Protein AF-Q6B893-F1 (afdb_monomer_lite)

Sequence (66 aa):
MRALAIVIISLLLLECFYFVECRARKPVVRYKPTPYCRQPCDTLKQCGPPCPKCPRRYWSSQVCEK

Radius of gyration: 23.91 Å; chains: 1; bounding box: 44×22×61 Å

Foldseek 3Di:
DVVVVVVVVVVVVVVVVVVVVVPPDDPPPDDDDDPQFQAADPDQVSHDPPFSDQDPDPPDRRGGHD

Secondary structure (DSSP, 8-state):
-HHHHHHHHHHHHHHHHHHHHHTS----------SSTT-B-SSGGG-BTTB-B----TTS--B-B-

Structure (mmCIF, N/CA/C/O backbone):
data_AF-Q6B893-F1
#
_entry.id   AF-Q6B893-F1
#
loop_
_atom_site.group_PDB
_atom_site.id
_atom_site.type_symbol
_atom_site.label_atom_id
_atom_site.label_alt_id
_atom_site.label_comp_id
_atom_site.label_asym_id
_atom_site.label_entity_id
_atom_site.label_seq_id
_atom_site.pdbx_PDB_ins_code
_atom_site.Cartn_x
_atom_site.Cartn_y
_atom_site.Cartn_z
_atom_site.occupancy
_atom_site.B_iso_or_equiv
_atom_site.auth_seq_id
_atom_site.auth_comp_id
_atom_site.auth_asym_id
_atom_site.auth_atom_id
_atom_site.pdbx_PDB_model_num
ATOM 1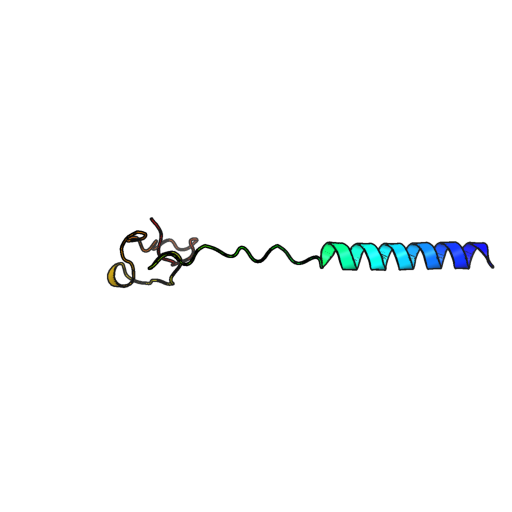 N N . MET A 1 1 ? 27.082 -9.387 -42.918 1.00 61.66 1 MET A N 1
ATOM 2 C CA . MET A 1 1 ? 27.564 -9.633 -41.536 1.00 61.66 1 MET A CA 1
ATOM 3 C C . MET A 1 1 ? 27.297 -8.454 -40.596 1.00 61.66 1 MET A C 1
ATOM 5 O O . MET A 1 1 ? 26.612 -8.652 -39.606 1.00 61.66 1 MET A O 1
ATOM 9 N N . ARG A 1 2 ? 27.760 -7.225 -40.896 1.00 77.38 2 ARG A N 1
ATOM 10 C CA . ARG A 1 2 ? 27.584 -6.060 -39.996 1.00 77.38 2 ARG A CA 1
ATOM 11 C C . ARG A 1 2 ? 26.127 -5.642 -39.751 1.00 77.38 2 ARG A C 1
ATOM 13 O O . ARG A 1 2 ? 25.783 -5.336 -38.620 1.00 77.38 2 ARG A O 1
ATOM 20 N N . ALA A 1 3 ? 25.270 -5.690 -40.772 1.00 84.12 3 ALA A N 1
ATOM 21 C CA . ALA A 1 3 ? 23.855 -5.329 -40.628 1.00 84.12 3 ALA A CA 1
ATOM 22 C C . ALA A 1 3 ? 23.103 -6.253 -39.651 1.00 84.12 3 ALA A C 1
ATOM 24 O O . ALA A 1 3 ? 22.375 -5.775 -38.791 1.00 84.12 3 ALA A O 1
ATOM 25 N N . LEU A 1 4 ? 23.349 -7.567 -39.727 1.00 89.62 4 LEU A N 1
ATOM 26 C CA . LEU A 1 4 ? 22.763 -8.542 -38.800 1.00 89.62 4 LEU A CA 1
ATOM 27 C C . LEU A 1 4 ? 23.216 -8.300 -37.357 1.00 89.62 4 LEU A C 1
ATOM 29 O O . LEU A 1 4 ? 22.392 -8.344 -36.451 1.00 89.62 4 LEU A O 1
ATOM 33 N N . ALA A 1 5 ? 24.496 -7.985 -37.145 1.00 90.75 5 ALA A N 1
ATOM 34 C CA . ALA A 1 5 ? 25.002 -7.656 -35.815 1.00 90.75 5 ALA A CA 1
ATOM 35 C C . ALA A 1 5 ? 24.312 -6.412 -35.233 1.00 90.75 5 ALA A C 1
ATOM 37 O O . ALA A 1 5 ? 23.921 -6.424 -34.072 1.00 90.75 5 ALA A O 1
ATOM 38 N N . ILE A 1 6 ? 24.101 -5.373 -36.048 1.00 92.00 6 ILE A N 1
ATOM 39 C CA . ILE A 1 6 ? 23.401 -4.153 -35.620 1.00 92.00 6 ILE A CA 1
ATOM 40 C C . ILE A 1 6 ? 21.956 -4.474 -35.219 1.00 92.00 6 ILE A C 1
ATOM 42 O O . ILE A 1 6 ? 21.534 -4.076 -34.140 1.00 92.00 6 ILE A O 1
ATOM 46 N N . VAL A 1 7 ? 21.228 -5.251 -36.029 1.00 94.00 7 VAL A N 1
ATOM 47 C CA . VAL A 1 7 ? 19.840 -5.650 -35.727 1.00 94.00 7 VAL A CA 1
ATOM 48 C C . VAL A 1 7 ? 19.753 -6.449 -34.423 1.00 94.00 7 VAL A C 1
ATOM 50 O O . VAL A 1 7 ? 18.885 -6.179 -33.595 1.00 94.00 7 VAL A O 1
ATOM 53 N N . ILE A 1 8 ? 20.673 -7.393 -34.209 1.00 94.31 8 ILE A N 1
ATOM 54 C CA . ILE A 1 8 ? 20.718 -8.201 -32.982 1.00 94.31 8 ILE A CA 1
ATOM 55 C C . ILE A 1 8 ? 21.012 -7.320 -31.761 1.00 94.31 8 ILE A C 1
ATOM 57 O O . ILE A 1 8 ? 20.342 -7.449 -30.739 1.00 94.31 8 ILE A O 1
ATOM 61 N N . ILE A 1 9 ? 21.968 -6.392 -31.867 1.00 94.69 9 ILE A N 1
ATOM 62 C CA . ILE A 1 9 ? 22.303 -5.462 -30.780 1.00 94.69 9 ILE A CA 1
ATOM 63 C C . ILE A 1 9 ? 21.107 -4.556 -30.455 1.00 94.69 9 ILE A C 1
ATOM 65 O O . ILE A 1 9 ? 20.801 -4.353 -29.282 1.00 94.69 9 ILE A O 1
ATOM 69 N N . SER A 1 10 ? 20.395 -4.047 -31.464 1.00 93.12 10 SER A N 1
ATOM 70 C CA . SER A 1 10 ? 19.194 -3.231 -31.256 1.00 93.12 10 SER A CA 1
ATOM 71 C C . SER A 1 10 ? 18.076 -4.001 -30.548 1.00 93.12 10 SER A C 1
ATOM 73 O O . SER A 1 10 ? 17.451 -3.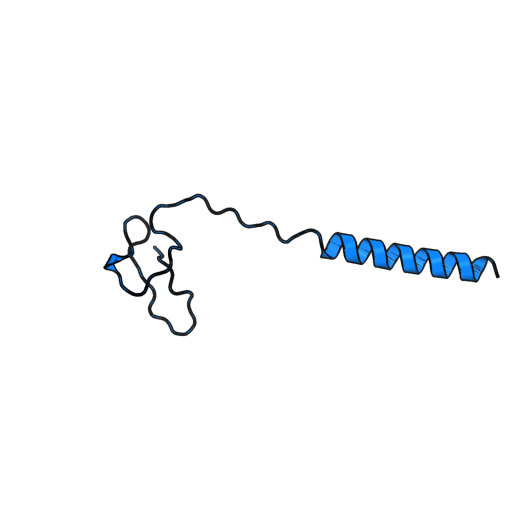451 -29.644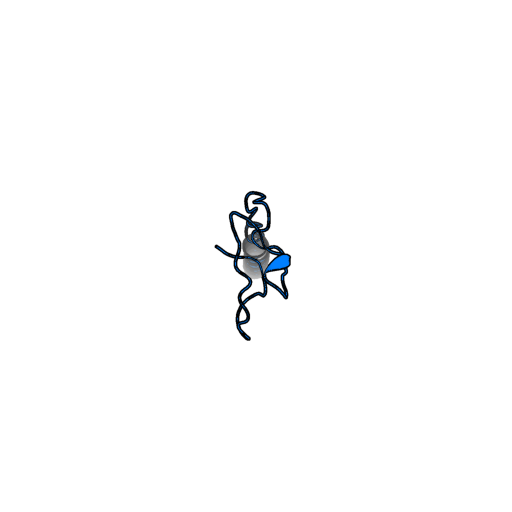 1.00 93.12 10 SER A O 1
ATOM 75 N N . LEU A 1 11 ? 17.846 -5.266 -30.916 1.00 93.62 11 LEU A N 1
ATOM 76 C CA . LEU A 1 11 ? 16.851 -6.126 -30.262 1.00 93.62 11 LEU A CA 1
ATOM 77 C C . LEU A 1 11 ? 17.206 -6.405 -28.797 1.00 93.62 11 LEU A C 1
ATOM 79 O O . LEU A 1 11 ? 16.344 -6.278 -27.931 1.00 93.62 11 LEU A O 1
ATOM 83 N N . LEU A 1 12 ? 18.474 -6.715 -28.513 1.00 93.75 12 LEU A N 1
ATOM 84 C CA . LEU A 1 12 ? 18.951 -6.944 -27.146 1.00 93.75 12 LEU A CA 1
ATOM 85 C C . LEU A 1 12 ? 18.794 -5.698 -26.273 1.00 93.75 12 LEU A C 1
ATOM 87 O O . LEU A 1 12 ? 18.310 -5.783 -25.147 1.00 93.75 12 LEU A O 1
ATOM 91 N N . LEU A 1 13 ? 19.161 -4.526 -26.798 1.00 91.12 13 LEU A N 1
ATOM 92 C CA . LEU A 1 13 ? 18.985 -3.265 -26.080 1.00 91.12 13 LEU A CA 1
ATOM 93 C C . LEU A 1 13 ? 17.507 -2.995 -25.784 1.00 91.12 13 LEU A C 1
ATOM 95 O O . LEU A 1 13 ? 17.176 -2.617 -24.662 1.00 91.12 13 LEU A O 1
ATOM 99 N N . LEU A 1 14 ? 16.617 -3.233 -26.752 1.00 90.25 14 LEU A N 1
ATOM 100 C CA . LEU A 1 14 ? 15.175 -3.057 -26.576 1.00 90.25 14 LEU A CA 1
ATOM 101 C C . LEU A 1 14 ? 14.620 -3.954 -25.457 1.00 90.25 14 LEU A C 1
ATOM 103 O O . LEU A 1 14 ? 13.857 -3.481 -24.615 1.00 90.25 14 LEU A O 1
ATOM 107 N N . GLU A 1 15 ? 15.029 -5.222 -25.413 1.00 85.62 15 GLU A N 1
ATOM 108 C CA . GLU A 1 15 ? 14.619 -6.164 -24.367 1.00 85.62 15 GLU A CA 1
ATOM 109 C C . GLU A 1 15 ? 15.141 -5.740 -22.984 1.00 85.62 15 GLU A C 1
ATOM 111 O O . GLU A 1 15 ? 14.390 -5.740 -22.004 1.00 85.62 15 GLU A O 1
ATOM 116 N N . CYS A 1 16 ? 16.398 -5.288 -22.904 1.00 85.06 16 CYS A N 1
ATOM 117 C CA . CYS A 1 16 ? 16.971 -4.744 -21.675 1.00 85.06 16 CYS A CA 1
ATOM 118 C C . CYS A 1 16 ? 16.186 -3.528 -21.166 1.00 85.06 16 CYS A C 1
ATOM 120 O O . CYS A 1 16 ? 15.872 -3.462 -19.976 1.00 85.06 16 CYS A O 1
ATOM 122 N N . PHE A 1 17 ? 15.833 -2.585 -22.045 1.00 82.12 17 PHE A N 1
ATOM 123 C CA . PHE A 1 17 ? 15.033 -1.419 -21.665 1.00 82.12 17 PHE A CA 1
ATOM 124 C C . PHE A 1 17 ? 13.628 -1.815 -21.202 1.00 82.12 17 PHE A C 1
ATOM 126 O O . PHE A 1 17 ? 13.182 -1.351 -20.151 1.00 82.12 17 PHE A O 1
ATOM 133 N N . TYR A 1 18 ? 12.966 -2.731 -21.915 1.00 80.69 18 TYR A N 1
ATOM 134 C CA . TYR A 1 18 ? 11.642 -3.230 -21.537 1.00 80.69 18 TYR A CA 1
ATOM 135 C C . TYR A 1 18 ? 11.649 -3.883 -20.149 1.00 80.69 18 TYR A C 1
ATOM 137 O O . TYR A 1 18 ? 10.774 -3.629 -19.318 1.00 80.69 18 TYR A O 1
ATOM 145 N N . PHE A 1 19 ? 12.672 -4.686 -19.861 1.00 77.88 19 PHE A N 1
ATOM 146 C CA . PHE A 1 19 ? 12.821 -5.348 -18.571 1.00 77.88 19 PHE A CA 1
ATOM 147 C C . PHE A 1 19 ? 13.070 -4.366 -17.420 1.00 77.88 19 PHE A C 1
ATOM 149 O O . PHE A 1 19 ? 12.544 -4.559 -16.320 1.00 77.88 19 PHE A O 1
ATOM 156 N N . VAL A 1 20 ? 13.858 -3.313 -17.656 1.00 74.62 20 VAL A N 1
ATOM 157 C CA . VAL A 1 20 ? 14.158 -2.284 -16.650 1.00 74.62 20 VAL A CA 1
ATOM 158 C C . VAL A 1 20 ? 12.922 -1.440 -16.342 1.00 74.62 20 VAL A C 1
ATOM 160 O O . VAL A 1 20 ? 12.617 -1.244 -15.164 1.00 74.62 20 VAL A O 1
ATOM 163 N N . GLU A 1 21 ? 12.167 -1.003 -17.354 1.00 66.56 21 GLU A N 1
ATOM 164 C CA . GLU A 1 21 ? 10.939 -0.230 -17.127 1.00 66.56 21 GLU A CA 1
ATOM 165 C C . GLU A 1 21 ? 9.834 -1.064 -16.473 1.00 66.56 21 GLU A C 1
ATOM 167 O O . GLU A 1 21 ? 9.194 -0.607 -15.528 1.00 66.56 21 GLU A O 1
ATOM 172 N N . CYS A 1 22 ? 9.656 -2.325 -16.873 1.00 62.78 22 CYS A N 1
ATOM 173 C CA . CYS A 1 22 ? 8.653 -3.191 -16.247 1.00 62.78 22 CYS A CA 1
ATOM 174 C C . CYS A 1 22 ? 9.019 -3.586 -14.803 1.00 62.78 22 CYS A C 1
ATOM 176 O O . CYS A 1 22 ? 8.139 -3.922 -14.006 1.00 62.78 22 CYS A O 1
ATOM 178 N N . ARG A 1 23 ? 10.308 -3.528 -14.432 1.00 60.56 23 ARG A N 1
ATOM 179 C CA . ARG A 1 23 ? 10.778 -3.700 -13.045 1.00 60.56 23 ARG A CA 1
ATOM 180 C C . ARG A 1 23 ? 10.803 -2.411 -12.235 1.00 60.56 23 ARG A C 1
ATOM 182 O O . ARG A 1 23 ? 11.079 -2.503 -11.032 1.00 60.56 23 ARG A O 1
ATOM 189 N N . ALA A 1 24 ? 10.512 -1.249 -12.827 1.00 60.56 24 ALA A N 1
ATOM 190 C CA . ALA A 1 24 ? 10.307 -0.012 -12.086 1.00 60.56 24 ALA A CA 1
ATOM 191 C C . ALA A 1 24 ? 9.124 -0.232 -11.136 1.00 60.56 24 ALA A C 1
ATOM 193 O O . ALA A 1 24 ? 7.952 -0.225 -11.505 1.00 60.56 24 ALA A O 1
ATOM 194 N N . ARG A 1 25 ? 9.491 -0.598 -9.907 1.00 60.53 25 ARG A N 1
ATOM 195 C CA . ARG A 1 25 ? 8.635 -1.151 -8.863 1.00 60.53 25 ARG A CA 1
ATOM 196 C C . ARG A 1 25 ? 7.338 -0.363 -8.788 1.00 60.53 25 ARG A C 1
ATOM 198 O O . ARG A 1 25 ? 7.383 0.858 -8.634 1.00 60.53 25 ARG A O 1
ATOM 205 N N . LYS A 1 26 ? 6.202 -1.074 -8.800 1.00 64.19 26 LYS A N 1
ATOM 206 C CA . LYS A 1 26 ? 4.920 -0.503 -8.366 1.00 64.19 26 LYS A CA 1
ATOM 207 C C . LYS A 1 26 ? 5.198 0.327 -7.111 1.00 64.19 26 LYS A C 1
ATOM 209 O O . LYS A 1 26 ? 5.829 -0.215 -6.193 1.00 64.19 26 LYS A O 1
ATOM 214 N N . PRO A 1 27 ? 4.811 1.613 -7.074 1.00 65.69 27 PRO A N 1
ATOM 215 C CA . PRO A 1 27 ? 5.099 2.448 -5.925 1.00 65.69 27 PRO A CA 1
ATOM 216 C C . PRO A 1 27 ? 4.557 1.726 -4.698 1.00 65.69 27 PRO A C 1
ATOM 218 O O . PRO A 1 27 ? 3.382 1.357 -4.655 1.00 65.69 27 PRO A O 1
ATOM 221 N N . VAL A 1 28 ? 5.435 1.453 -3.728 1.00 67.94 28 VAL A N 1
ATOM 222 C CA . VAL A 1 28 ? 4.997 0.938 -2.433 1.00 67.94 28 VAL A CA 1
ATOM 223 C C . VAL A 1 28 ? 4.084 2.015 -1.883 1.00 67.94 28 VAL A C 1
ATOM 225 O O . VAL A 1 28 ? 4.554 3.091 -1.510 1.00 67.94 28 VAL A O 1
ATOM 228 N N . VAL A 1 29 ? 2.777 1.759 -1.910 1.00 70.69 29 VAL A N 1
ATOM 229 C CA . VAL A 1 29 ? 1.793 2.717 -1.424 1.00 70.69 29 VAL A CA 1
ATOM 230 C C . VAL A 1 29 ? 2.009 2.826 0.079 1.00 70.69 29 VAL A C 1
ATOM 232 O O . VAL A 1 29 ? 1.588 1.968 0.853 1.00 70.69 29 VAL A O 1
ATOM 235 N N . ARG A 1 30 ? 2.752 3.854 0.493 1.00 68.12 30 ARG A N 1
ATOM 236 C CA . ARG A 1 30 ? 2.980 4.161 1.900 1.00 68.12 30 ARG A CA 1
ATOM 237 C C . ARG A 1 30 ? 1.745 4.877 2.416 1.00 68.12 30 ARG A C 1
ATOM 239 O O . ARG A 1 30 ? 1.582 6.080 2.238 1.00 68.12 30 ARG A O 1
ATOM 246 N N . TYR A 1 31 ? 0.847 4.111 3.017 1.00 67.94 31 TYR A N 1
ATOM 247 C CA . TYR A 1 31 ? -0.296 4.672 3.722 1.00 67.94 31 TYR A CA 1
ATOM 248 C C . TYR A 1 31 ? 0.198 5.415 4.962 1.00 67.94 31 TYR A C 1
ATOM 250 O O . TYR A 1 31 ? 1.122 4.957 5.637 1.00 67.94 31 TYR A O 1
ATOM 258 N N . LYS A 1 32 ? -0.415 6.565 5.272 1.00 73.06 32 LYS A N 1
ATOM 259 C CA . LYS A 1 32 ? -0.172 7.228 6.556 1.00 73.06 32 LYS A CA 1
ATOM 260 C C . LYS A 1 32 ? -0.510 6.23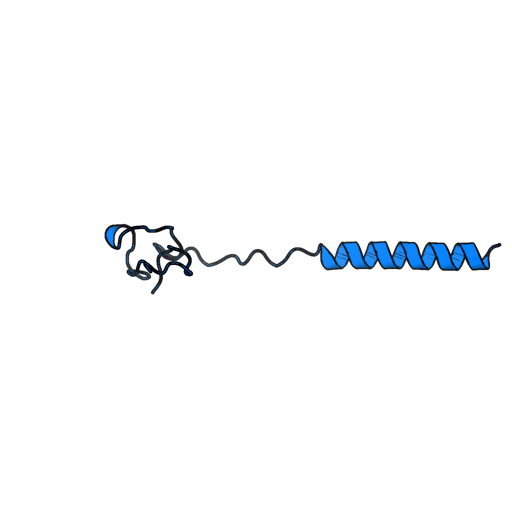8 7.680 1.00 73.06 32 LYS A C 1
ATOM 262 O O . LYS A 1 32 ? -1.589 5.638 7.613 1.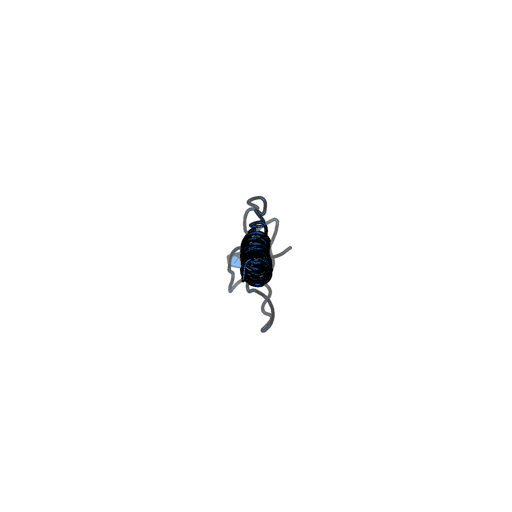00 73.06 32 LYS A O 1
ATOM 267 N N . PRO A 1 33 ? 0.363 6.069 8.689 1.00 69.06 33 PRO A N 1
ATOM 268 C CA . PRO A 1 33 ? 0.057 5.233 9.837 1.00 69.06 33 PRO A CA 1
ATOM 269 C C . PRO A 1 33 ? -1.146 5.854 10.543 1.00 69.06 33 PRO A C 1
ATOM 271 O O . PRO A 1 33 ? -1.066 6.932 11.126 1.00 69.06 33 PRO A O 1
ATOM 274 N N . THR A 1 34 ? -2.295 5.209 10.390 1.00 75.94 34 THR A N 1
ATOM 275 C CA . THR A 1 34 ? -3.523 5.556 11.097 1.00 75.94 34 THR A CA 1
ATOM 276 C C . THR A 1 34 ? -3.725 4.484 12.155 1.00 75.94 34 THR A C 1
ATOM 278 O O . THR A 1 34 ? -3.536 3.306 11.845 1.00 75.94 34 THR A O 1
ATOM 281 N N . PRO A 1 35 ? -4.039 4.860 13.405 1.00 78.69 35 PRO A N 1
ATOM 282 C CA . PRO A 1 35 ? -4.223 3.880 14.462 1.00 78.69 35 PRO A CA 1
ATOM 283 C C . PRO A 1 35 ? -5.376 2.950 14.082 1.00 78.69 35 PRO A C 1
ATOM 285 O O . PRO A 1 35 ? -6.383 3.402 13.535 1.00 78.69 35 PRO A O 1
ATOM 288 N N . TYR A 1 36 ? -5.204 1.655 14.337 1.00 83.31 36 TYR A N 1
ATOM 289 C CA . TYR A 1 36 ? -6.158 0.576 14.056 1.00 83.31 36 TYR A CA 1
ATOM 290 C C . TYR A 1 36 ? -6.483 0.308 12.577 1.00 83.31 36 TYR A C 1
ATOM 292 O O . TYR A 1 36 ? -6.715 -0.838 12.222 1.00 83.31 36 TYR A O 1
ATOM 300 N N . CYS A 1 37 ? -6.484 1.294 11.679 1.00 85.06 37 CYS A N 1
ATOM 301 C CA . CYS A 1 37 ? -6.835 1.081 10.272 1.00 85.06 37 CYS A CA 1
ATOM 302 C C . CYS A 1 37 ? -5.873 0.124 9.557 1.00 85.06 37 CYS A C 1
ATOM 304 O O . CYS A 1 37 ? -4.655 0.217 9.703 1.00 85.06 37 CYS A O 1
ATOM 306 N N . ARG A 1 38 ? -6.427 -0.749 8.704 1.00 81.69 38 ARG A N 1
ATOM 307 C CA . ARG A 1 38 ? -5.703 -1.793 7.951 1.00 81.69 38 ARG A CA 1
ATOM 308 C C . ARG A 1 38 ? -4.973 -2.821 8.818 1.00 81.69 38 ARG A C 1
ATOM 310 O O . ARG A 1 38 ? -4.225 -3.639 8.286 1.00 81.69 38 ARG A O 1
ATOM 317 N N . GLN A 1 39 ? -5.199 -2.800 10.127 1.00 86.38 39 GLN A N 1
ATOM 318 C CA . GLN A 1 39 ? -4.721 -3.832 11.025 1.00 86.38 39 GLN A CA 1
ATOM 319 C C . GLN A 1 39 ? -5.549 -5.104 10.804 1.00 86.38 39 GLN A C 1
ATOM 321 O O . GLN A 1 39 ? -6.773 -4.995 10.698 1.00 86.38 39 GLN A O 1
ATOM 326 N N . PRO A 1 40 ? -4.927 -6.290 10.708 1.00 88.50 40 PRO A N 1
ATOM 327 C CA . PRO A 1 40 ? -5.659 -7.549 10.652 1.00 88.50 40 PRO A CA 1
ATOM 328 C C . PRO A 1 40 ? -6.607 -7.681 11.844 1.00 88.50 40 PRO A C 1
ATOM 330 O O . PRO A 1 40 ? -6.231 -7.347 12.970 1.00 88.50 40 PRO A O 1
ATOM 333 N N . CYS A 1 41 ? -7.825 -8.149 11.595 1.00 88.19 41 CYS A N 1
ATOM 334 C CA . CYS A 1 41 ? -8.838 -8.308 12.625 1.00 88.19 41 CYS A CA 1
ATOM 335 C C . CYS A 1 41 ? -9.706 -9.545 12.364 1.00 88.19 41 CYS A C 1
ATOM 337 O O . CYS A 1 41 ? -10.080 -9.826 11.232 1.00 88.19 41 CYS A O 1
ATOM 339 N N . ASP A 1 42 ? -10.081 -10.234 13.436 1.00 86.69 42 ASP A N 1
ATOM 340 C CA . ASP A 1 42 ? -11.073 -11.317 13.454 1.00 86.69 42 ASP A CA 1
ATOM 341 C C . ASP A 1 42 ? -12.344 -10.894 14.213 1.00 86.69 42 ASP A C 1
ATOM 343 O O . ASP A 1 42 ? -13.443 -11.444 14.040 1.00 86.69 42 ASP A O 1
ATOM 347 N N . THR A 1 43 ? -12.204 -9.908 15.105 1.00 82.69 43 THR A N 1
ATOM 348 C CA . THR A 1 43 ? -13.269 -9.401 15.978 1.00 82.69 43 THR A CA 1
ATOM 349 C C . THR A 1 43 ? -13.232 -7.876 16.066 1.00 82.69 43 THR A C 1
ATOM 351 O O . THR A 1 43 ? -12.174 -7.264 15.951 1.00 82.69 43 THR A O 1
ATOM 354 N N . LEU A 1 44 ? -14.383 -7.241 16.335 1.00 81.62 44 LEU A N 1
ATOM 355 C CA . LEU A 1 44 ? -14.466 -5.775 16.449 1.00 81.62 44 LEU A CA 1
ATOM 356 C C . LEU A 1 44 ? -13.613 -5.188 17.586 1.00 81.62 44 LEU A C 1
ATOM 358 O O . LEU A 1 44 ? -13.243 -4.026 17.514 1.00 81.62 44 LEU A O 1
ATOM 362 N N . LYS A 1 45 ? -13.266 -5.972 18.617 1.00 84.38 45 LYS A N 1
ATOM 363 C CA . LYS A 1 45 ? -12.465 -5.500 19.764 1.00 84.38 45 LYS A CA 1
ATOM 364 C C . LYS A 1 45 ? -11.019 -5.152 19.396 1.00 84.38 45 LYS A C 1
ATOM 366 O O . LYS A 1 45 ? -10.352 -4.460 20.153 1.00 84.38 45 LYS A O 1
ATOM 371 N N . GLN A 1 46 ? -10.534 -5.663 18.265 1.00 85.56 46 GLN A N 1
ATOM 372 C CA . GLN A 1 46 ? -9.195 -5.379 17.744 1.00 85.56 46 GLN A CA 1
ATOM 373 C C . GLN A 1 46 ? -9.154 -4.073 16.936 1.00 85.56 46 GLN A C 1
ATOM 375 O O . GLN A 1 46 ? -8.073 -3.577 16.628 1.00 85.56 46 GLN A O 1
ATOM 380 N N . CYS A 1 47 ? -10.324 -3.520 16.607 1.00 88.06 47 CYS A N 1
ATOM 381 C CA . CYS A 1 47 ? -10.486 -2.293 15.850 1.00 88.06 47 CYS A CA 1
ATOM 382 C C . CYS A 1 47 ? -10.901 -1.143 16.778 1.00 88.06 47 CYS A C 1
ATOM 384 O O . CYS A 1 47 ? -11.565 -1.340 17.795 1.00 88.06 47 CYS A O 1
ATOM 386 N N . GLY A 1 48 ? -10.514 0.078 16.424 1.00 88.44 48 GLY A N 1
ATOM 387 C CA . GLY A 1 48 ? -10.741 1.270 17.235 1.00 88.44 48 GLY A CA 1
ATOM 388 C C . GLY A 1 48 ? -10.849 2.523 16.367 1.00 88.44 48 GLY A C 1
ATOM 389 O O . GLY A 1 48 ? -10.614 2.458 15.160 1.00 88.44 48 GLY A O 1
ATOM 390 N N . PRO A 1 49 ? -11.214 3.681 16.936 1.00 86.94 49 PRO A N 1
ATOM 391 C CA . PRO A 1 49 ? -11.318 4.922 16.172 1.00 86.94 49 PRO A CA 1
ATOM 392 C C . PRO A 1 49 ? -9.972 5.252 15.494 1.00 86.94 49 PRO A C 1
ATOM 394 O O . PRO A 1 49 ? -8.940 5.185 16.165 1.00 86.94 49 PRO A O 1
ATOM 397 N N . PRO A 1 50 ? -9.934 5.620 14.195 1.00 86.25 50 PRO A N 1
ATOM 398 C CA . PRO A 1 50 ? -11.049 5.955 13.301 1.00 86.25 50 PRO A CA 1
ATOM 399 C C . PRO A 1 50 ? -11.607 4.791 12.456 1.00 86.25 50 PRO A C 1
ATOM 401 O O . PRO A 1 50 ? -12.496 5.032 11.644 1.00 86.25 50 PRO A O 1
ATOM 404 N N . CYS A 1 51 ? -11.103 3.566 12.606 1.00 88.56 51 CYS A N 1
ATOM 405 C CA . CYS A 1 51 ? -11.536 2.385 11.853 1.00 88.56 51 CYS A CA 1
ATOM 406 C C . CYS A 1 51 ? -12.118 1.318 12.797 1.00 88.56 51 CYS A C 1
ATOM 408 O O . CYS A 1 51 ? -11.392 0.399 13.175 1.00 88.56 51 CYS A O 1
ATOM 410 N N . PRO A 1 52 ? -13.391 1.434 13.223 1.00 89.00 52 PRO A N 1
ATOM 411 C CA . PRO A 1 52 ? -13.977 0.549 14.231 1.00 89.00 52 PRO A CA 1
ATOM 412 C C . PRO A 1 52 ? -14.504 -0.776 13.661 1.00 89.00 52 PRO A C 1
ATOM 414 O O . PRO A 1 52 ? -14.896 -1.654 14.428 1.00 89.00 52 PRO A O 1
ATOM 417 N N . LYS A 1 53 ? -14.573 -0.932 12.335 1.00 89.06 53 LYS A N 1
ATOM 418 C CA . LYS A 1 53 ? -15.211 -2.093 11.708 1.00 89.06 53 LYS A CA 1
ATOM 419 C C . LYS A 1 53 ? -14.197 -3.164 11.371 1.00 89.06 53 LYS A C 1
ATOM 421 O O . LYS A 1 53 ? -13.126 -2.859 10.864 1.00 89.06 53 LYS A O 1
ATOM 426 N N . CYS A 1 54 ? -14.603 -4.414 11.560 1.00 88.06 54 CYS A N 1
ATOM 427 C CA . CYS A 1 54 ? -13.892 -5.580 11.061 1.00 88.06 54 CYS A CA 1
ATOM 428 C C . CYS A 1 54 ? -14.783 -6.343 10.061 1.00 88.06 54 CYS A C 1
ATOM 430 O O . CYS A 1 54 ? -15.771 -6.957 10.484 1.00 88.06 54 CYS A O 1
ATOM 432 N N . PRO A 1 55 ? -14.513 -6.282 8.745 1.00 85.94 55 PRO A N 1
ATOM 433 C CA . PRO A 1 55 ? -15.390 -6.859 7.734 1.00 85.94 55 PRO A CA 1
ATOM 434 C C . PRO A 1 55 ? -15.276 -8.384 7.694 1.00 85.94 55 PRO A C 1
ATOM 436 O O . PRO A 1 55 ? -14.316 -8.927 7.166 1.00 85.94 55 PRO A O 1
ATOM 439 N N . ARG A 1 56 ? -16.314 -9.105 8.127 1.00 81.00 56 ARG A N 1
ATOM 440 C CA . ARG A 1 56 ? -16.396 -10.579 8.038 1.00 81.00 56 ARG A CA 1
ATOM 441 C C . ARG A 1 56 ? -16.884 -11.091 6.678 1.00 81.00 56 ARG A C 1
ATOM 443 O O . ARG A 1 56 ? -17.816 -11.887 6.598 1.00 81.00 56 ARG A O 1
ATOM 450 N N . ARG A 1 57 ? -16.312 -10.596 5.580 1.00 80.62 57 ARG A N 1
ATOM 451 C CA . ARG A 1 57 ? -16.663 -11.061 4.228 1.00 80.62 57 ARG A CA 1
ATOM 452 C C . ARG A 1 57 ? -15.632 -12.070 3.736 1.00 80.62 57 ARG A C 1
ATOM 454 O O . ARG A 1 57 ? -14.440 -11.797 3.800 1.00 80.62 57 ARG A O 1
ATOM 461 N N . TYR A 1 58 ? -16.105 -13.173 3.156 1.00 73.56 58 TYR A N 1
ATOM 462 C CA . TYR A 1 58 ? -15.263 -14.251 2.615 1.00 73.56 58 TYR A CA 1
ATOM 463 C C . TYR A 1 58 ? -14.266 -13.771 1.543 1.00 73.56 58 TYR A C 1
ATOM 465 O O . TYR A 1 58 ? -13.186 -14.326 1.395 1.00 73.56 58 TYR A O 1
ATOM 473 N N . TRP A 1 59 ? -14.627 -12.705 0.823 1.00 75.81 59 TRP A N 1
ATOM 474 C CA . TRP A 1 59 ? -13.853 -12.139 -0.287 1.00 75.81 59 TRP A CA 1
ATOM 475 C C . TRP A 1 59 ? -13.203 -10.786 0.043 1.00 75.81 59 TRP A C 1
ATOM 477 O O . TRP A 1 59 ? -12.660 -10.141 -0.849 1.00 75.81 59 TRP A O 1
ATOM 487 N N . SER A 1 60 ? -13.280 -10.322 1.297 1.00 75.88 60 SER A N 1
ATOM 488 C CA . SER A 1 60 ? -12.651 -9.066 1.728 1.00 75.88 60 SER A CA 1
ATOM 489 C C . SER A 1 60 ? -11.432 -9.356 2.586 1.00 75.88 60 SER A C 1
ATOM 491 O O . SER A 1 60 ? -11.428 -10.301 3.375 1.00 75.88 60 SER A O 1
ATOM 493 N N . SER A 1 61 ? -10.420 -8.496 2.491 1.00 77.88 61 SER A N 1
ATOM 494 C CA . SER A 1 61 ? -9.330 -8.483 3.462 1.00 77.88 61 SER A CA 1
ATOM 495 C C . SER A 1 61 ? -9.912 -8.267 4.862 1.00 77.88 61 SER A C 1
ATOM 497 O O . SER A 1 61 ? -10.601 -7.270 5.082 1.00 77.88 61 SER A O 1
ATOM 499 N N . GLN A 1 62 ? -9.647 -9.202 5.778 1.00 86.75 62 GLN A N 1
ATOM 500 C CA . GLN A 1 62 ? -10.035 -9.158 7.194 1.00 86.75 62 GLN A CA 1
ATOM 501 C C . GLN A 1 62 ? -9.187 -8.112 7.937 1.00 86.75 62 GLN A C 1
ATOM 503 O O . GLN A 1 62 ? -8.292 -8.439 8.714 1.00 86.75 62 GLN A O 1
ATOM 508 N N . VAL A 1 63 ? -9.385 -6.835 7.605 1.00 89.81 63 VAL A N 1
ATOM 509 C CA . VAL A 1 63 ? -8.617 -5.713 8.154 1.00 89.81 63 VAL A CA 1
ATOM 510 C C . VAL A 1 63 ? -9.546 -4.604 8.619 1.00 89.81 63 VAL A C 1
ATOM 512 O O . VAL A 1 63 ? -10.594 -4.384 8.015 1.00 89.81 63 VAL A O 1
ATOM 515 N N . CYS A 1 64 ? -9.156 -3.878 9.665 1.00 88.56 64 CYS A N 1
ATOM 516 C CA . CYS A 1 64 ? -9.987 -2.814 10.206 1.00 88.56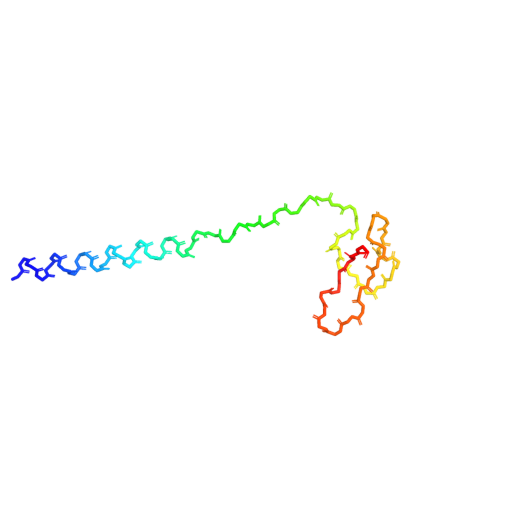 64 CYS A CA 1
ATOM 517 C C . CYS A 1 64 ? -10.211 -1.692 9.181 1.00 88.56 64 CYS A C 1
ATOM 519 O O . CYS A 1 64 ? -9.259 -1.150 8.601 1.00 88.56 64 CYS A O 1
ATOM 521 N N . GLU A 1 65 ? -11.469 -1.298 9.014 1.00 87.31 65 GLU A N 1
ATOM 522 C CA . GLU A 1 65 ? -11.918 -0.254 8.093 1.00 87.31 65 GLU A CA 1
ATOM 523 C C . GLU A 1 65 ? -12.860 0.748 8.783 1.00 87.31 65 GLU A C 1
ATOM 525 O O . GLU A 1 65 ? -13.275 0.554 9.930 1.00 87.31 65 GLU A O 1
ATOM 530 N N . LYS A 1 66 ? -13.144 1.861 8.097 1.00 83.25 66 LYS A N 1
ATOM 531 C CA . LYS A 1 66 ? -14.035 2.923 8.588 1.00 83.25 66 LYS A CA 1
ATOM 532 C C . LYS A 1 66 ? -15.500 2.489 8.606 1.00 83.25 66 LYS A C 1
ATOM 534 O O . LYS A 1 66 ? -15.998 1.920 7.613 1.00 83.25 66 LYS A O 1
#

Organism: Ixodes pacificus (NCBI:txid29930)

pLDDT: mean 81.27, std 9.62, range [60.53, 94.69]